Protein AF-A0A660EBT7-F1 (afdb_monomer_lite)

InterPro domains:
  IPR012902 Prokaryotic N-terminal methylation site [PF07963] (8-25)
  IPR012902 Prokaryotic N-terminal methylation site [TIGR02532] (9-25)

Radius of gyration: 28.31 Å; chains: 1; bounding box: 84×37×70 Å

Sequence (140 aa):
MSIKRPHLGFTLIEVVLAVSVLLIVGQFILQSETSILKRSKQPIPEVEWYLMLHELENPEHEFILEPGPRWVTVYSKKTQFRFSLSKQHDLRLSGLAGGYIILMTNVESYQLDKALNLSVKTLKGQEFKSRLLLPKVKSS

Organism: NCBI:txid1296538

Foldseek 3Di:
DDDDDDDDDDDPVNVVVVVVVVVVVVVVVVVVVVVVVVVVPDDDQVVLQVVLLCVCQPVVQQWEWEDDPPWIWIDGPDWIWTFDADPQRFTWTATPVGDIDTSGHQWPDWDQDPQRWIWTAGVVGDIDIDRRPHHYDPDD

Structure (mmCIF, N/CA/C/O backbone):
data_AF-A0A660EBT7-F1
#
_entry.id   AF-A0A660EBT7-F1
#
loop_
_atom_site.group_PDB
_atom_site.id
_atom_site.type_symbol
_atom_site.label_atom_id
_atom_site.label_alt_id
_atom_site.label_comp_id
_atom_site.l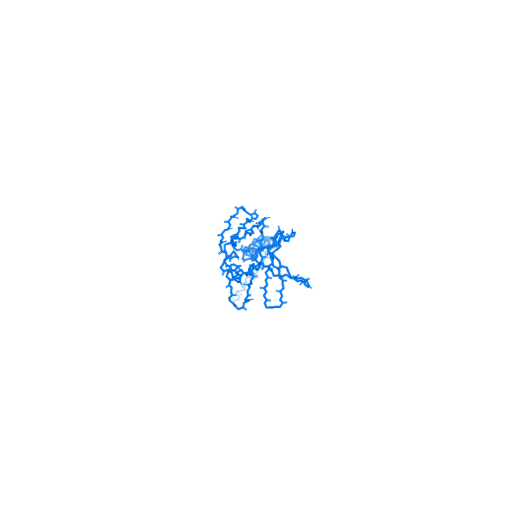abel_asym_id
_atom_site.label_entity_id
_atom_site.label_seq_id
_atom_site.pdbx_PDB_ins_code
_atom_site.Cartn_x
_atom_site.Cartn_y
_atom_site.Cartn_z
_atom_site.occupancy
_atom_site.B_iso_or_equiv
_atom_site.auth_seq_id
_atom_site.auth_comp_id
_atom_site.auth_asym_id
_atom_site.auth_atom_id
_atom_site.pdbx_PDB_model_num
ATOM 1 N N . MET A 1 1 ? 67.654 -24.608 -46.646 1.00 38.78 1 MET A N 1
ATOM 2 C CA . MET A 1 1 ? 66.464 -24.068 -47.339 1.00 38.78 1 MET A CA 1
ATOM 3 C C . MET A 1 1 ? 65.414 -23.779 -46.272 1.00 38.78 1 MET A C 1
ATOM 5 O O . MET A 1 1 ? 64.912 -24.719 -45.679 1.00 38.78 1 MET A O 1
ATOM 9 N N . SER A 1 2 ? 65.203 -22.509 -45.907 1.00 45.81 2 SER A N 1
ATOM 10 C CA . SER A 1 2 ? 64.303 -22.112 -44.808 1.00 45.81 2 SER A CA 1
ATOM 11 C C . SER A 1 2 ? 63.172 -21.259 -45.373 1.00 45.81 2 SER A C 1
ATOM 13 O O . SER A 1 2 ? 63.417 -20.182 -45.914 1.00 45.81 2 SER A O 1
ATOM 15 N N . ILE A 1 3 ? 61.946 -21.779 -45.308 1.00 51.53 3 ILE A N 1
ATOM 16 C CA . ILE A 1 3 ? 60.736 -21.123 -45.807 1.00 51.53 3 ILE A CA 1
ATOM 17 C C . ILE A 1 3 ? 60.244 -20.182 -44.703 1.00 51.53 3 ILE A C 1
ATOM 19 O O . ILE A 1 3 ? 59.655 -20.623 -43.716 1.00 51.53 3 ILE A O 1
ATOM 23 N N . LYS A 1 4 ? 60.505 -18.878 -44.847 1.00 54.72 4 LYS A N 1
ATOM 24 C CA . LYS A 1 4 ? 59.909 -17.855 -43.979 1.00 54.72 4 LYS A CA 1
ATOM 25 C C . LYS A 1 4 ? 58.425 -17.717 -44.326 1.00 54.72 4 LYS A C 1
ATOM 27 O O . LYS A 1 4 ? 58.085 -17.345 -45.445 1.00 54.72 4 LYS A O 1
ATOM 32 N N . ARG A 1 5 ? 57.545 -18.015 -43.366 1.00 61.16 5 ARG A N 1
ATOM 33 C CA . ARG A 1 5 ? 56.106 -17.724 -43.465 1.00 61.16 5 ARG A CA 1
ATOM 34 C C . ARG A 1 5 ? 55.907 -16.200 -43.418 1.00 61.16 5 ARG A C 1
ATOM 36 O O . ARG A 1 5 ? 56.480 -15.575 -42.524 1.00 61.16 5 ARG A O 1
ATOM 43 N N . PRO A 1 6 ? 55.136 -15.582 -44.329 1.00 59.75 6 PRO A N 1
ATOM 44 C CA . PRO A 1 6 ? 54.830 -14.163 -44.220 1.00 59.75 6 PRO A CA 1
ATOM 45 C C . PRO A 1 6 ? 53.902 -13.942 -43.020 1.00 59.75 6 PRO A C 1
ATOM 47 O O . PRO A 1 6 ? 52.833 -14.545 -42.929 1.00 59.75 6 PRO A O 1
ATOM 50 N N . HIS A 1 7 ? 54.316 -13.086 -42.088 1.00 59.72 7 HIS A N 1
ATOM 51 C CA . HIS A 1 7 ? 53.407 -12.537 -41.088 1.00 59.72 7 HIS A CA 1
ATOM 52 C C . HIS A 1 7 ? 52.434 -11.598 -41.812 1.00 59.72 7 HIS A C 1
ATOM 54 O O . HIS A 1 7 ? 52.821 -10.517 -42.249 1.00 59.72 7 HIS A O 1
ATOM 60 N N . LEU A 1 8 ? 51.186 -12.035 -41.982 1.00 66.25 8 LEU A N 1
ATOM 61 C CA . LEU A 1 8 ? 50.092 -11.198 -42.469 1.00 66.25 8 LEU A CA 1
ATOM 62 C C . LEU A 1 8 ? 49.701 -10.229 -41.346 1.00 66.25 8 LEU A C 1
ATOM 64 O O . LEU A 1 8 ? 49.123 -10.637 -40.342 1.00 66.25 8 LEU A O 1
ATOM 68 N N . GLY A 1 9 ? 50.096 -8.963 -41.483 1.00 71.69 9 GLY A N 1
ATOM 69 C CA . GLY A 1 9 ? 49.601 -7.875 -40.642 1.00 71.69 9 GLY A CA 1
ATOM 70 C C . GLY A 1 9 ? 48.219 -7.419 -41.107 1.00 71.69 9 GLY A C 1
ATOM 71 O O . GLY A 1 9 ? 47.902 -7.524 -42.290 1.00 71.69 9 GLY A O 1
ATOM 72 N N . PHE A 1 10 ? 47.408 -6.904 -40.185 1.00 78.50 10 PHE A N 1
ATOM 73 C CA . PHE A 1 10 ? 46.112 -6.317 -40.521 1.00 78.50 10 PHE A CA 1
ATOM 74 C C . PHE A 1 10 ? 46.293 -5.007 -41.283 1.00 78.50 10 PHE A C 1
ATOM 76 O O . PHE A 1 10 ? 47.132 -4.171 -40.935 1.00 78.50 10 PHE A O 1
ATOM 83 N N . THR A 1 11 ? 45.479 -4.813 -42.311 1.00 86.06 11 THR A N 1
ATOM 84 C CA . THR A 1 11 ? 45.405 -3.547 -43.035 1.00 86.06 11 THR A CA 1
ATOM 85 C C . THR A 1 11 ? 44.635 -2.507 -42.217 1.00 86.06 11 THR A C 1
ATOM 87 O O . THR A 1 11 ? 43.754 -2.834 -41.420 1.00 86.06 11 THR A O 1
ATOM 90 N N . LEU A 1 12 ? 44.936 -1.221 -42.431 1.00 82.69 12 LEU A N 1
ATOM 91 C CA . LEU A 1 12 ? 44.256 -0.115 -41.742 1.00 82.69 12 LEU A CA 1
ATOM 92 C C . LEU A 1 12 ? 42.727 -0.182 -41.918 1.00 82.69 12 LEU A C 1
ATOM 94 O O . LEU A 1 12 ? 41.978 0.103 -40.988 1.00 82.69 12 LEU A O 1
ATOM 98 N N . ILE A 1 13 ? 42.263 -0.593 -43.101 1.00 87.12 13 ILE A N 1
ATOM 99 C CA . ILE A 1 13 ? 40.835 -0.685 -43.406 1.00 87.12 13 ILE A CA 1
ATOM 100 C C . ILE A 1 13 ? 40.143 -1.819 -42.643 1.00 87.12 13 ILE A C 1
ATOM 102 O O . ILE A 1 13 ? 39.030 -1.628 -42.162 1.00 87.12 13 ILE A O 1
ATOM 106 N N . GLU A 1 14 ? 40.809 -2.960 -42.447 1.00 85.00 14 GLU A N 1
ATOM 107 C CA . GLU A 1 14 ? 40.284 -4.059 -41.627 1.00 85.00 14 GLU A CA 1
ATOM 108 C C . GLU A 1 14 ? 40.146 -3.645 -40.161 1.00 85.00 14 GLU A C 1
ATOM 110 O O . GLU A 1 14 ? 39.154 -3.983 -39.517 1.00 85.00 14 GLU A O 1
ATOM 115 N N . VAL A 1 15 ? 41.092 -2.855 -39.644 1.00 90.31 15 VAL A N 1
ATOM 116 C CA . VAL A 1 15 ? 41.016 -2.318 -38.278 1.00 90.31 15 VAL A CA 1
ATOM 117 C C . VAL A 1 15 ? 39.833 -1.361 -38.134 1.00 90.31 15 VAL A C 1
ATOM 119 O O . VAL A 1 15 ? 39.065 -1.474 -37.181 1.00 90.31 15 VAL A O 1
ATOM 122 N N . VAL A 1 16 ? 39.642 -0.450 -39.092 1.00 90.38 16 VAL A N 1
ATOM 123 C CA . VAL A 1 16 ? 38.505 0.484 -39.079 1.00 90.38 16 VAL A CA 1
ATOM 124 C C . VAL A 1 16 ? 37.176 -0.274 -39.138 1.00 90.38 16 VAL A C 1
ATOM 126 O O . VAL A 1 16 ? 36.284 0.008 -38.339 1.00 90.38 16 VAL A O 1
ATOM 129 N N . LEU A 1 17 ? 37.062 -1.280 -40.011 1.00 90.00 17 LEU A N 1
ATOM 130 C CA . LEU A 1 17 ? 35.863 -2.115 -40.117 1.00 90.00 17 LEU A CA 1
ATOM 131 C C . LEU A 1 17 ? 35.586 -2.889 -38.822 1.00 90.00 17 LEU A C 1
ATOM 133 O O . LEU A 1 17 ? 34.448 -2.902 -38.351 1.00 90.00 17 LEU A O 1
ATOM 137 N N . ALA A 1 18 ? 36.612 -3.481 -38.207 1.00 90.75 18 ALA A N 1
ATOM 138 C CA . ALA A 1 18 ? 36.471 -4.199 -36.943 1.00 90.75 18 ALA A CA 1
ATOM 139 C C . ALA A 1 18 ? 35.996 -3.276 -35.809 1.00 90.75 18 ALA A C 1
ATOM 141 O O . ALA A 1 18 ? 35.098 -3.644 -35.050 1.00 90.75 18 ALA A O 1
ATOM 142 N N . VAL A 1 19 ? 36.536 -2.054 -35.724 1.00 90.81 19 VAL A N 1
ATOM 143 C CA . VAL A 1 19 ? 36.103 -1.052 -34.738 1.00 90.81 19 VAL A CA 1
ATOM 144 C C . VAL A 1 19 ? 34.661 -0.609 -34.996 1.00 90.81 19 VAL A C 1
ATOM 146 O O . VAL A 1 19 ? 33.883 -0.508 -34.050 1.00 90.81 19 VAL A O 1
ATOM 149 N N . SER A 1 20 ? 34.257 -0.396 -36.252 1.00 90.38 20 SER A N 1
ATOM 150 C CA . SER A 1 20 ? 32.867 -0.050 -36.584 1.00 90.38 20 SER A CA 1
ATOM 151 C C . SER A 1 20 ? 31.881 -1.144 -36.172 1.00 90.38 20 SER A C 1
ATOM 153 O O . SER A 1 20 ? 30.857 -0.844 -35.559 1.00 90.38 20 SER A O 1
ATOM 155 N N . VAL A 1 21 ? 32.201 -2.413 -36.445 1.00 92.19 21 VAL A N 1
ATOM 156 C CA . VAL A 1 21 ? 31.372 -3.550 -36.016 1.00 92.19 21 VAL A CA 1
ATOM 157 C C . VAL A 1 21 ? 31.300 -3.620 -34.490 1.00 92.19 21 VAL A C 1
ATOM 159 O O . VAL A 1 21 ? 30.210 -3.772 -33.939 1.00 92.19 21 VAL A O 1
ATOM 162 N N . LEU A 1 22 ? 32.430 -3.442 -33.798 1.00 92.00 22 LEU A N 1
ATOM 163 C CA . LEU A 1 22 ? 32.483 -3.444 -32.336 1.00 92.00 22 LEU A CA 1
ATOM 164 C C . LEU A 1 22 ? 31.597 -2.345 -31.728 1.00 92.00 22 LEU A C 1
ATOM 166 O O . LEU A 1 22 ? 30.879 -2.600 -30.764 1.00 92.00 22 LEU A O 1
ATOM 170 N N . LEU A 1 23 ? 31.611 -1.139 -32.301 1.00 90.56 23 LEU A N 1
ATOM 171 C CA . LEU A 1 23 ? 30.795 -0.015 -31.834 1.00 90.56 23 LEU A CA 1
ATOM 172 C C . LEU A 1 23 ? 29.297 -0.281 -32.011 1.00 90.56 23 LEU A C 1
ATOM 174 O O . LEU A 1 23 ? 28.522 -0.025 -31.090 1.00 90.56 23 LEU A O 1
ATOM 178 N N . ILE A 1 24 ? 28.893 -0.838 -33.156 1.00 88.31 24 ILE A N 1
ATOM 179 C CA . ILE A 1 24 ? 27.494 -1.197 -33.421 1.00 88.31 24 ILE A CA 1
ATOM 180 C C . ILE A 1 24 ? 27.033 -2.265 -32.423 1.00 88.31 24 ILE A C 1
ATOM 182 O O . ILE A 1 24 ? 26.037 -2.075 -31.727 1.00 88.31 24 ILE A O 1
ATOM 186 N N . VAL A 1 25 ? 27.781 -3.364 -32.296 1.00 87.81 25 VAL A N 1
ATOM 187 C CA . VAL A 1 25 ? 27.443 -4.462 -31.375 1.00 87.81 25 VAL A CA 1
ATOM 188 C C . VAL A 1 25 ? 27.426 -3.976 -29.921 1.00 87.81 25 VAL A C 1
ATOM 190 O O . VAL A 1 25 ? 26.501 -4.298 -29.175 1.00 87.81 25 VAL A O 1
ATOM 193 N N . GLY A 1 26 ? 28.389 -3.140 -29.528 1.00 83.50 26 GLY A N 1
ATOM 194 C CA . GLY A 1 26 ? 28.451 -2.542 -28.196 1.00 83.50 26 GLY A CA 1
ATOM 195 C C . GLY A 1 26 ? 27.215 -1.704 -27.860 1.00 83.50 26 GLY A C 1
ATOM 196 O O . GLY A 1 26 ? 26.675 -1.825 -26.761 1.00 83.50 26 GLY A O 1
ATOM 197 N N . GLN A 1 27 ? 26.701 -0.914 -28.810 1.00 78.88 27 GLN A N 1
ATOM 198 C CA . GLN A 1 27 ? 25.456 -0.164 -28.606 1.00 78.88 27 GLN A CA 1
ATOM 199 C C . GLN A 1 27 ? 24.247 -1.078 -28.371 1.00 78.88 27 GLN A C 1
ATOM 201 O O . GLN A 1 27 ? 23.443 -0.798 -27.480 1.00 78.88 27 GLN A O 1
ATOM 206 N N . PHE A 1 28 ? 24.131 -2.183 -29.113 1.00 77.19 28 PHE A N 1
ATOM 207 C CA . PHE A 1 28 ? 23.042 -3.147 -28.921 1.00 77.19 28 PHE A CA 1
ATOM 208 C C . PHE A 1 28 ? 23.106 -3.849 -27.559 1.00 77.19 28 PHE A C 1
ATOM 210 O O . PHE A 1 28 ? 22.071 -4.024 -26.909 1.00 77.19 28 PHE A O 1
ATOM 217 N N . ILE A 1 29 ? 24.304 -4.212 -27.095 1.00 76.94 29 ILE A N 1
ATOM 218 C CA . ILE A 1 29 ? 24.498 -4.854 -25.786 1.00 76.94 29 ILE A CA 1
ATOM 219 C C . ILE A 1 29 ? 24.108 -3.893 -24.655 1.00 76.94 29 ILE A C 1
ATOM 221 O O . ILE A 1 29 ? 23.308 -4.255 -23.792 1.00 76.94 29 ILE A O 1
ATOM 225 N N . LEU A 1 30 ? 24.579 -2.642 -24.699 1.00 73.31 30 LEU A N 1
ATOM 226 C CA . LEU A 1 30 ? 24.279 -1.638 -23.671 1.00 73.31 30 LEU A CA 1
ATOM 227 C C . LEU A 1 30 ? 22.782 -1.277 -23.615 1.00 73.31 30 LEU A C 1
ATOM 229 O O . LEU A 1 30 ? 22.208 -1.116 -22.533 1.00 73.31 30 LEU A O 1
ATOM 233 N N . GLN A 1 31 ? 22.109 -1.189 -24.765 1.00 67.19 31 GLN A N 1
ATOM 234 C CA . GLN A 1 31 ? 20.654 -0.988 -24.811 1.00 67.19 31 GLN A CA 1
ATOM 235 C C . GLN A 1 31 ? 19.880 -2.192 -24.256 1.00 67.19 31 GLN A C 1
ATOM 237 O O . GLN A 1 31 ? 18.851 -2.023 -23.595 1.00 67.19 31 GLN A O 1
ATOM 242 N N . SER A 1 32 ? 20.381 -3.406 -24.483 1.00 57.09 32 SER A N 1
ATOM 243 C CA . SER A 1 32 ? 19.750 -4.634 -23.995 1.00 57.09 32 SER A CA 1
ATOM 244 C C . SER A 1 32 ? 19.890 -4.776 -22.480 1.00 57.09 32 SER A C 1
ATOM 246 O O . SER A 1 32 ? 18.886 -4.989 -21.801 1.00 57.09 32 SER A O 1
ATOM 248 N N . GLU A 1 33 ? 21.086 -4.569 -21.922 1.00 60.88 33 GLU A N 1
ATOM 249 C CA . GLU A 1 33 ? 21.295 -4.611 -20.468 1.00 60.88 33 GLU A CA 1
ATOM 250 C C . GLU A 1 33 ? 20.438 -3.574 -19.741 1.00 60.88 33 GLU A C 1
ATOM 252 O O . GLU A 1 33 ? 19.749 -3.894 -18.772 1.00 60.88 33 GLU A O 1
ATOM 257 N N . THR A 1 34 ? 20.404 -2.337 -20.241 1.00 61.25 34 THR A N 1
ATOM 258 C CA . THR A 1 34 ? 19.594 -1.276 -19.627 1.00 61.25 34 THR A CA 1
ATOM 259 C C . THR A 1 34 ? 18.095 -1.570 -19.698 1.00 61.25 34 THR A C 1
ATOM 261 O O . THR A 1 34 ? 17.368 -1.251 -18.756 1.00 61.25 34 THR A O 1
ATOM 264 N N . SER A 1 35 ? 17.618 -2.217 -20.762 1.00 58.88 35 SER A N 1
ATOM 265 C CA . SER A 1 35 ? 16.207 -2.595 -20.919 1.00 58.88 35 SER A CA 1
ATOM 266 C C . SER A 1 35 ? 15.818 -3.788 -20.040 1.00 58.88 35 SER A C 1
ATOM 268 O O . SER A 1 35 ? 14.752 -3.775 -19.422 1.00 58.88 35 SER A O 1
ATOM 270 N N . ILE A 1 36 ? 16.691 -4.792 -19.920 1.00 57.00 36 ILE A N 1
ATOM 271 C CA . ILE A 1 36 ? 16.471 -5.978 -19.078 1.00 57.00 36 ILE A CA 1
ATOM 272 C C . ILE A 1 36 ? 16.522 -5.599 -17.593 1.00 57.00 36 ILE A C 1
ATOM 274 O O . ILE A 1 36 ? 15.636 -5.990 -16.832 1.00 57.00 36 ILE A O 1
ATOM 278 N N . LEU A 1 37 ? 17.485 -4.767 -17.183 1.00 56.38 37 LEU A N 1
ATOM 279 C CA . LEU A 1 37 ? 17.572 -4.252 -15.812 1.00 56.38 37 LEU A CA 1
ATOM 280 C C . LEU A 1 37 ? 16.372 -3.366 -15.449 1.00 56.38 37 LEU A C 1
ATOM 282 O O . LEU A 1 37 ? 15.888 -3.425 -14.319 1.00 56.38 37 LEU A O 1
ATOM 286 N N . LYS A 1 38 ? 15.848 -2.578 -16.399 1.00 55.66 38 LYS A N 1
ATOM 287 C CA . LYS A 1 38 ? 14.612 -1.803 -16.199 1.00 55.66 38 LYS A CA 1
ATOM 288 C C . LYS A 1 38 ? 13.379 -2.697 -16.074 1.00 55.66 38 LYS A C 1
ATOM 290 O O . LYS A 1 38 ? 12.517 -2.394 -15.259 1.00 55.66 38 LYS A O 1
ATOM 295 N N . ARG A 1 39 ? 13.292 -3.793 -16.837 1.00 52.50 39 ARG A N 1
ATOM 296 C CA . ARG A 1 39 ? 12.151 -4.727 -16.807 1.00 52.50 39 ARG A CA 1
ATOM 297 C C . ARG A 1 39 ? 12.142 -5.623 -15.566 1.00 52.50 39 ARG A C 1
ATOM 299 O O . ARG A 1 39 ? 11.080 -5.847 -15.006 1.00 52.50 39 ARG A O 1
ATOM 306 N N . SER A 1 40 ? 13.309 -6.080 -15.111 1.00 50.84 40 SER A N 1
ATOM 307 C CA . SER A 1 40 ? 13.469 -6.863 -13.872 1.00 50.84 40 SER A CA 1
ATOM 308 C C . SER A 1 40 ? 13.060 -6.073 -12.619 1.00 50.84 40 SER A C 1
ATOM 310 O O . SER A 1 40 ? 12.520 -6.633 -11.671 1.00 50.84 40 SER A O 1
ATOM 312 N N . LYS A 1 41 ? 13.244 -4.747 -12.641 1.00 54.62 41 LYS A N 1
ATOM 313 C CA . LYS A 1 41 ? 12.844 -3.842 -11.555 1.00 54.62 41 LYS A CA 1
ATOM 314 C C . LYS A 1 41 ? 11.417 -3.308 -11.664 1.00 54.62 41 LYS A C 1
ATOM 316 O O . LYS A 1 41 ? 11.050 -2.474 -10.842 1.00 54.62 41 LYS A O 1
ATOM 321 N N . GLN A 1 42 ? 10.628 -3.707 -12.665 1.00 61.28 42 GLN A N 1
ATOM 322 C CA . GLN A 1 42 ? 9.227 -3.296 -12.715 1.00 61.28 42 GLN A CA 1
ATOM 323 C C . GLN A 1 42 ? 8.416 -4.204 -11.793 1.00 61.28 42 GLN A C 1
ATOM 325 O O . GLN A 1 42 ? 8.257 -5.383 -12.115 1.00 61.28 42 GLN A O 1
ATOM 330 N N . PRO A 1 43 ? 7.910 -3.690 -10.661 1.00 65.50 43 PRO A N 1
ATOM 331 C CA . PRO A 1 43 ? 7.029 -4.477 -9.826 1.00 65.50 43 PRO A CA 1
ATOM 332 C C . PRO A 1 43 ? 5.798 -4.895 -10.629 1.00 65.50 43 PRO A C 1
ATOM 334 O O . PRO A 1 43 ? 5.199 -4.092 -11.351 1.00 65.50 43 PRO A O 1
ATOM 337 N N . ILE A 1 44 ? 5.453 -6.175 -10.525 1.00 84.25 44 ILE A N 1
ATOM 338 C CA . ILE A 1 44 ? 4.219 -6.726 -11.078 1.00 84.25 44 ILE A CA 1
ATOM 339 C C . ILE A 1 44 ? 3.096 -6.280 -10.128 1.00 84.25 44 ILE A C 1
ATOM 341 O O . ILE A 1 44 ? 3.123 -6.694 -8.966 1.00 84.25 44 ILE A O 1
ATOM 345 N N . PRO A 1 45 ? 2.141 -5.434 -10.559 1.00 86.19 45 PRO A N 1
ATOM 346 C CA . PRO A 1 45 ? 1.144 -4.845 -9.661 1.00 86.19 45 PRO A CA 1
ATOM 347 C C . PRO A 1 45 ? 0.310 -5.882 -8.904 1.00 86.19 45 PRO A C 1
ATOM 349 O O . PRO A 1 45 ? -0.037 -5.672 -7.749 1.00 86.19 45 PRO A O 1
ATOM 352 N N . GLU A 1 46 ? 0.047 -7.033 -9.520 1.00 89.88 46 GLU A N 1
ATOM 353 C CA . GLU A 1 46 ? -0.645 -8.165 -8.905 1.00 89.88 46 GLU A CA 1
ATOM 354 C C . GLU A 1 46 ? 0.147 -8.748 -7.722 1.00 89.88 46 GLU A C 1
ATOM 356 O O . GLU A 1 46 ? -0.432 -9.115 -6.700 1.00 89.88 46 GLU A O 1
ATOM 361 N N . VAL A 1 47 ? 1.478 -8.811 -7.848 1.00 89.31 47 VAL A N 1
ATOM 362 C CA . VAL A 1 47 ? 2.373 -9.306 -6.794 1.00 89.31 47 VAL A CA 1
ATOM 363 C C . VAL A 1 47 ? 2.485 -8.283 -5.670 1.00 89.31 47 VAL A C 1
ATOM 365 O O . VAL A 1 47 ? 2.396 -8.667 -4.508 1.00 89.31 47 VAL A O 1
ATOM 368 N N . GLU A 1 48 ? 2.627 -6.992 -5.989 1.00 90.56 48 GLU A N 1
ATOM 369 C CA . GLU A 1 48 ? 2.611 -5.937 -4.963 1.00 90.56 48 GLU A CA 1
ATOM 370 C C . GLU A 1 48 ? 1.287 -5.918 -4.200 1.00 90.56 48 GLU A C 1
ATOM 372 O O . GLU A 1 48 ? 1.291 -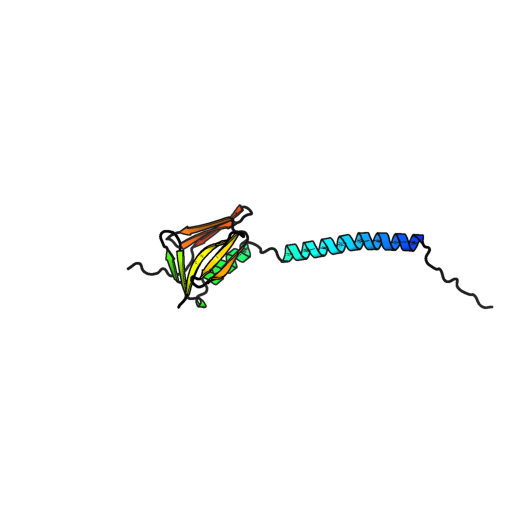5.846 -2.977 1.00 90.56 48 GLU A O 1
ATOM 377 N N . TRP A 1 49 ? 0.160 -6.041 -4.905 1.00 93.75 49 TRP A N 1
ATOM 378 C CA . TRP A 1 49 ? -1.160 -6.127 -4.291 1.00 93.75 49 TRP A CA 1
ATOM 379 C C . TRP A 1 49 ? -1.260 -7.307 -3.320 1.00 93.75 49 TRP A C 1
ATOM 381 O O . TRP A 1 49 ? -1.700 -7.137 -2.183 1.00 93.75 49 TRP A O 1
ATOM 391 N N . TYR A 1 50 ? -0.817 -8.495 -3.742 1.00 92.75 50 TYR A N 1
ATOM 392 C CA . TYR A 1 50 ? -0.806 -9.681 -2.889 1.00 92.75 50 TYR A CA 1
ATOM 393 C C . TYR A 1 50 ? 0.096 -9.505 -1.661 1.00 92.75 50 TYR A C 1
ATOM 395 O O . TYR A 1 50 ? -0.342 -9.768 -0.543 1.00 92.75 50 TYR A O 1
ATOM 403 N N . LEU A 1 51 ? 1.333 -9.037 -1.851 1.00 90.94 51 LEU A N 1
ATOM 404 C CA . LEU A 1 51 ? 2.282 -8.819 -0.756 1.00 90.94 51 LEU A CA 1
ATOM 405 C C . LEU A 1 51 ? 1.769 -7.770 0.227 1.00 90.94 51 LEU A C 1
ATOM 407 O O . LEU A 1 51 ? 1.856 -7.970 1.433 1.00 90.94 51 LEU A O 1
ATOM 411 N N . MET A 1 52 ? 1.178 -6.688 -0.276 1.00 92.44 52 MET A N 1
ATOM 412 C CA . MET A 1 52 ? 0.545 -5.677 0.557 1.00 92.44 52 MET A CA 1
ATOM 413 C C . MET A 1 52 ? -0.560 -6.284 1.422 1.00 92.44 52 MET A C 1
ATOM 415 O O . MET A 1 52 ? -0.585 -6.029 2.621 1.00 92.44 52 MET A O 1
ATOM 419 N N . LEU A 1 53 ? -1.487 -7.049 0.835 1.00 93.50 53 LEU A N 1
ATOM 420 C CA . LEU A 1 53 ? -2.564 -7.682 1.601 1.00 93.50 53 LEU A CA 1
ATOM 421 C C . LEU A 1 53 ? -2.002 -8.645 2.647 1.00 93.50 53 LEU A C 1
ATOM 423 O O . LEU A 1 53 ? -2.417 -8.597 3.799 1.00 93.50 53 LEU A O 1
ATOM 427 N N . HIS A 1 54 ? -1.023 -9.461 2.255 1.00 90.31 54 HIS A N 1
ATOM 428 C CA . HIS A 1 54 ? -0.374 -10.408 3.149 1.00 90.31 54 HIS A CA 1
ATOM 429 C C . HIS A 1 54 ? 0.292 -9.714 4.342 1.00 90.31 54 HIS A C 1
ATOM 431 O O . HIS A 1 54 ? 0.088 -10.127 5.478 1.00 90.31 54 HIS A O 1
ATOM 437 N N . GLU A 1 55 ? 1.039 -8.636 4.103 1.00 88.25 55 GLU A N 1
ATOM 438 C CA . GLU A 1 55 ? 1.678 -7.865 5.171 1.00 88.25 55 GLU A CA 1
ATOM 439 C C . GLU A 1 55 ? 0.663 -7.106 6.021 1.00 88.25 55 GLU A C 1
ATOM 441 O O . GLU A 1 55 ? 0.801 -7.052 7.236 1.00 88.25 55 GLU A O 1
ATOM 446 N N . LEU A 1 56 ? -0.390 -6.543 5.426 1.00 89.31 56 LEU A N 1
ATOM 447 C CA . LEU A 1 56 ? -1.443 -5.892 6.203 1.00 89.31 56 LEU A CA 1
ATOM 448 C C . LEU A 1 56 ? -2.149 -6.878 7.131 1.00 89.31 56 LEU A C 1
ATOM 450 O O . LEU A 1 56 ? -2.513 -6.485 8.230 1.00 89.31 56 LEU A O 1
ATOM 454 N N . GLU A 1 57 ? -2.338 -8.126 6.708 1.00 89.19 57 GLU A N 1
ATOM 455 C CA . GLU A 1 57 ? -3.054 -9.164 7.458 1.00 89.19 57 GLU A CA 1
ATOM 456 C C . GLU A 1 57 ? -2.134 -10.061 8.295 1.00 89.19 57 GLU A C 1
ATOM 458 O O . GLU A 1 57 ? -2.608 -10.987 8.956 1.00 89.19 57 GLU A O 1
ATOM 463 N N . ASN A 1 58 ? -0.828 -9.791 8.300 1.00 85.19 58 ASN A N 1
ATOM 464 C CA . ASN A 1 58 ? 0.121 -10.574 9.070 1.00 85.19 58 ASN A CA 1
ATOM 465 C C . ASN A 1 58 ? -0.151 -10.383 10.579 1.00 85.19 58 ASN A C 1
ATOM 467 O O . ASN A 1 58 ? -0.063 -9.256 11.086 1.00 85.19 58 ASN A O 1
ATOM 471 N N . PRO A 1 59 ? -0.468 -11.466 11.320 1.00 83.56 59 PRO A N 1
ATOM 472 C CA . PRO A 1 59 ? -0.839 -11.381 12.729 1.00 83.56 59 PRO A CA 1
ATOM 473 C C . PRO A 1 59 ? 0.279 -10.818 13.614 1.00 83.56 59 PRO A C 1
ATOM 475 O O . PRO A 1 59 ? -0.025 -10.219 14.641 1.00 83.56 59 PRO A O 1
ATOM 478 N N . GLU A 1 60 ? 1.547 -10.936 13.207 1.00 83.19 60 GLU A N 1
ATOM 479 C CA . GLU A 1 60 ? 2.702 -10.426 13.960 1.00 83.19 60 GLU A CA 1
ATOM 480 C C . GLU A 1 60 ? 2.681 -8.897 14.124 1.00 83.19 60 GLU A C 1
ATOM 482 O O . GLU A 1 60 ? 3.145 -8.359 15.138 1.00 83.19 60 GLU A O 1
ATOM 487 N N . HIS A 1 61 ? 2.106 -8.182 13.148 1.00 80.50 61 HIS A N 1
ATOM 488 C CA . HIS A 1 61 ? 2.003 -6.722 13.196 1.00 80.50 61 HIS A CA 1
ATOM 489 C C . HIS A 1 61 ? 0.847 -6.234 14.075 1.00 80.50 61 HIS A C 1
ATOM 491 O O . HIS A 1 61 ? 0.831 -5.059 14.452 1.00 80.50 61 HIS A O 1
ATOM 497 N N . GLU A 1 62 ? -0.103 -7.114 14.419 1.00 83.31 62 GLU A N 1
ATOM 498 C CA . GLU A 1 62 ? -1.283 -6.822 15.248 1.00 83.31 62 GLU A CA 1
ATOM 499 C C . GLU A 1 62 ? -2.018 -5.540 14.810 1.00 83.31 62 GLU A C 1
ATOM 501 O O . GLU A 1 62 ? -2.384 -4.692 15.630 1.00 83.31 62 GLU A O 1
ATOM 506 N N . PHE A 1 63 ? -2.199 -5.368 13.496 1.00 86.62 63 PHE A N 1
ATOM 507 C CA . PHE A 1 63 ? -2.878 -4.197 12.958 1.00 86.62 63 PHE A CA 1
ATOM 508 C C . PHE A 1 63 ? -4.370 -4.194 13.322 1.00 86.62 63 PHE A C 1
ATOM 510 O O . PHE A 1 63 ? -5.085 -5.176 13.133 1.00 86.62 63 PHE A O 1
ATOM 517 N N . ILE A 1 64 ? -4.862 -3.053 13.803 1.00 85.69 64 ILE A N 1
ATOM 518 C CA . ILE A 1 64 ? -6.278 -2.811 14.097 1.00 85.69 64 ILE A CA 1
ATOM 519 C C . ILE A 1 64 ? -6.726 -1.585 13.308 1.00 85.69 64 ILE A C 1
ATOM 521 O O . ILE A 1 64 ? -6.071 -0.542 13.345 1.00 85.69 64 ILE A O 1
ATOM 525 N N . LEU A 1 65 ? -7.851 -1.694 12.600 1.00 86.06 65 LEU A N 1
ATOM 526 C CA . LEU A 1 65 ? -8.382 -0.597 11.793 1.00 86.06 65 LEU A CA 1
ATOM 527 C C . LEU A 1 65 ? -9.484 0.163 12.527 1.00 86.06 65 LEU A C 1
ATOM 529 O O . LEU A 1 65 ? -10.457 -0.415 13.020 1.00 86.06 65 LEU A O 1
ATOM 533 N N . GLU A 1 66 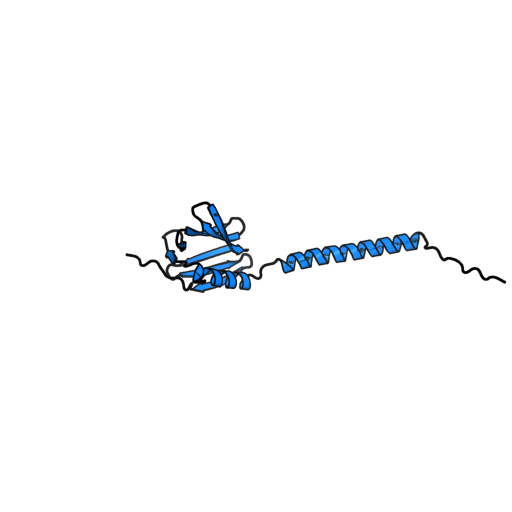? -9.360 1.487 12.519 1.00 83.56 66 GLU A N 1
ATOM 534 C CA . GLU A 1 66 ? -10.391 2.417 12.959 1.00 83.56 66 GLU A CA 1
ATOM 535 C C . GLU A 1 66 ? -10.781 3.335 11.789 1.00 83.56 66 GLU A C 1
ATOM 537 O O . GLU A 1 66 ? -10.023 4.239 11.408 1.00 83.56 66 GLU A O 1
ATOM 542 N N . PRO A 1 67 ? -11.945 3.103 11.161 1.00 72.62 67 PRO A N 1
ATOM 543 C CA . PRO A 1 67 ? -12.419 3.957 10.085 1.00 72.62 67 PRO A CA 1
ATOM 544 C C . PRO A 1 67 ? -12.879 5.311 10.642 1.00 72.62 67 PRO A C 1
ATOM 546 O O . PRO A 1 67 ? -13.927 5.412 11.278 1.00 72.62 67 PRO A O 1
ATOM 549 N N . GLY A 1 68 ? -12.109 6.366 10.373 1.00 70.00 68 GLY A N 1
ATOM 550 C CA . GLY A 1 68 ? -12.474 7.746 10.679 1.00 70.00 68 GLY A CA 1
ATOM 551 C C . GLY A 1 68 ? -13.247 8.429 9.538 1.00 70.00 68 GLY A C 1
ATOM 552 O O . GLY A 1 68 ? -13.354 7.896 8.433 1.00 70.00 68 GLY A O 1
ATOM 553 N N . PRO A 1 69 ? -13.774 9.646 9.765 1.00 67.44 69 PRO A N 1
ATOM 554 C CA . PRO A 1 69 ? -14.570 10.377 8.773 1.00 67.44 69 PRO A CA 1
ATOM 555 C C . PRO A 1 69 ? -13.765 10.881 7.565 1.00 67.44 69 PRO A C 1
ATOM 557 O O . PRO A 1 69 ? -14.350 11.160 6.523 1.00 67.44 69 PRO A O 1
ATOM 560 N N . ARG A 1 70 ? -12.438 11.027 7.692 1.00 67.75 70 ARG A N 1
ATOM 561 C CA . ARG A 1 70 ? -11.549 11.517 6.617 1.00 67.75 70 ARG A CA 1
ATOM 562 C C . ARG A 1 70 ? -10.391 10.581 6.280 1.00 67.75 70 ARG A C 1
ATOM 564 O O . ARG A 1 70 ? -9.822 10.689 5.201 1.00 67.75 70 ARG A O 1
ATOM 571 N N . TRP A 1 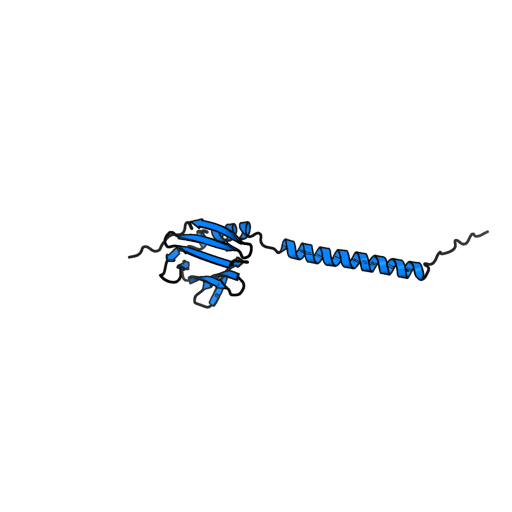71 ? -10.018 9.698 7.196 1.00 72.38 71 TRP A N 1
ATOM 572 C CA . TRP A 1 71 ? -8.896 8.778 7.049 1.00 72.38 71 TRP A CA 1
ATOM 573 C C . TRP A 1 71 ? -9.164 7.523 7.864 1.00 72.38 71 TRP A C 1
ATOM 575 O O . TRP A 1 71 ? -9.863 7.567 8.876 1.00 72.38 71 TRP A O 1
ATOM 585 N N . VAL A 1 72 ? -8.568 6.417 7.431 1.00 77.25 72 VAL A N 1
ATOM 586 C CA . VAL A 1 72 ? -8.537 5.183 8.209 1.00 77.25 72 VAL A CA 1
ATOM 587 C C . VAL A 1 72 ? -7.239 5.158 9.001 1.00 77.25 72 VAL A C 1
ATOM 589 O O . VAL A 1 72 ? -6.150 5.241 8.422 1.00 77.25 72 VAL A O 1
ATOM 592 N N . THR A 1 73 ? -7.372 5.086 10.323 1.00 80.94 73 THR A N 1
ATOM 593 C CA . THR A 1 73 ? -6.237 4.942 11.233 1.00 80.94 73 THR A CA 1
ATOM 594 C C . THR A 1 73 ? -5.957 3.458 11.418 1.00 80.94 73 THR A C 1
ATOM 596 O O . THR A 1 73 ? -6.869 2.672 11.673 1.00 80.94 73 THR A O 1
ATOM 599 N N . VAL A 1 74 ? -4.692 3.081 11.276 1.00 84.19 74 VAL A N 1
ATOM 600 C CA . VAL A 1 74 ? -4.193 1.737 11.556 1.00 84.19 74 VAL A CA 1
ATOM 601 C C . VAL A 1 74 ? -3.394 1.803 12.848 1.00 84.19 74 VAL A C 1
ATOM 603 O O . VAL A 1 74 ? -2.449 2.584 12.953 1.00 84.19 74 VAL A O 1
ATOM 606 N N . TYR A 1 75 ? -3.760 0.999 13.832 1.00 81.62 75 TYR A N 1
ATOM 607 C CA . TYR A 1 75 ? -3.042 0.876 15.095 1.00 81.62 75 TYR A CA 1
ATOM 608 C C . TYR A 1 75 ? -2.210 -0.394 15.074 1.00 81.62 75 TYR A C 1
ATOM 610 O O . TYR A 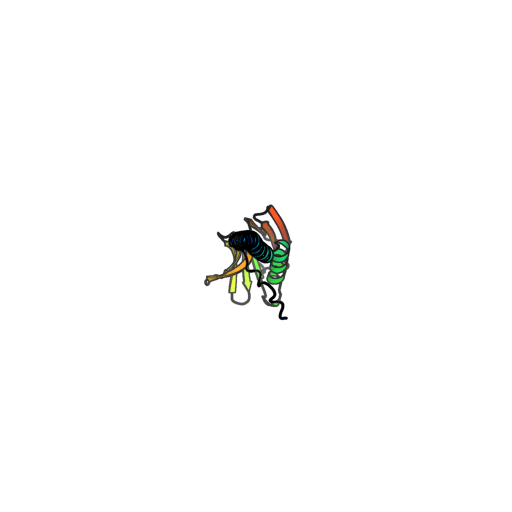1 75 ? -2.718 -1.437 14.696 1.00 81.62 75 TYR A O 1
ATOM 618 N N . SER A 1 76 ? -0.962 -0.319 15.518 1.00 82.19 76 SER A N 1
ATOM 619 C CA . SER A 1 76 ? -0.139 -1.491 15.829 1.00 82.19 76 SER A CA 1
ATOM 620 C C . SER A 1 76 ? 0.553 -1.241 17.154 1.00 82.19 76 SER A C 1
ATOM 622 O O . SER A 1 76 ? 1.397 -0.351 17.218 1.00 82.19 76 SER A O 1
ATOM 624 N N . LYS A 1 77 ? 0.189 -1.991 18.203 1.00 74.06 77 LYS A N 1
ATOM 625 C CA . LYS A 1 77 ? 0.741 -1.965 19.580 1.00 74.06 77 LYS A CA 1
ATOM 626 C C . LYS A 1 77 ? 0.906 -0.574 20.223 1.00 74.06 77 LYS A C 1
ATOM 628 O O . LYS A 1 77 ? 0.228 -0.258 21.194 1.00 74.06 77 LYS A O 1
ATOM 633 N N . LYS A 1 78 ? 1.843 0.238 19.727 1.00 72.50 78 LYS A N 1
ATOM 634 C CA . LYS A 1 78 ? 2.215 1.582 20.209 1.00 72.50 78 LYS A CA 1
ATOM 635 C C . LYS A 1 78 ? 2.289 2.648 19.109 1.00 72.50 78 LYS A C 1
ATOM 637 O O . LYS A 1 78 ? 2.519 3.816 19.410 1.00 72.50 78 LYS A O 1
ATOM 642 N N . THR A 1 79 ? 2.099 2.264 17.852 1.00 78.50 79 THR A N 1
ATOM 643 C CA . THR A 1 79 ? 2.286 3.121 16.684 1.00 78.50 79 THR A CA 1
ATOM 644 C C . THR A 1 79 ? 0.971 3.276 15.941 1.00 78.50 79 THR A C 1
ATOM 646 O O . THR A 1 79 ? 0.230 2.315 15.735 1.00 78.50 79 THR A O 1
ATOM 649 N N . GLN A 1 80 ? 0.685 4.508 15.536 1.00 86.44 80 GLN A N 1
ATOM 650 C CA . GLN A 1 80 ? -0.451 4.828 14.685 1.00 86.44 80 GLN A CA 1
ATOM 651 C C . GLN A 1 80 ? 0.050 5.168 13.290 1.00 86.44 80 GLN A C 1
ATOM 653 O O . GLN A 1 80 ? 0.958 5.989 13.121 1.00 86.44 80 GLN A O 1
ATOM 658 N N . PHE A 1 81 ? -0.597 4.565 12.306 1.00 88.75 81 PHE A N 1
ATOM 659 C CA . PHE A 1 81 ? -0.385 4.825 10.899 1.00 88.75 81 PHE A CA 1
ATOM 660 C C . PHE A 1 81 ? -1.671 5.323 10.258 1.00 88.75 81 PHE A C 1
ATOM 662 O O . PHE A 1 81 ? -2.779 5.077 10.736 1.00 88.75 81 PHE A O 1
ATOM 669 N N . ARG A 1 82 ? -1.529 6.019 9.138 1.00 89.94 82 ARG A N 1
ATOM 670 C CA . ARG A 1 82 ? -2.646 6.391 8.272 1.00 89.94 82 ARG A CA 1
ATOM 671 C C . ARG A 1 82 ? -2.342 5.963 6.856 1.00 89.94 82 ARG A C 1
ATOM 673 O O . ARG A 1 82 ? -1.219 6.156 6.389 1.00 89.94 82 ARG A O 1
ATOM 680 N N . PHE A 1 83 ? -3.355 5.445 6.174 1.00 89.69 83 PHE A N 1
ATOM 681 C CA . PHE A 1 83 ? -3.279 5.297 4.728 1.00 89.69 83 PHE A CA 1
ATOM 682 C C . PHE A 1 83 ? -3.119 6.674 4.086 1.00 89.69 83 PHE A C 1
ATOM 684 O O . PHE A 1 83 ? -3.850 7.610 4.421 1.00 89.69 83 PHE A O 1
ATOM 691 N N . SER A 1 84 ? -2.161 6.793 3.176 1.00 90.06 84 SER A N 1
ATOM 692 C CA . SER A 1 84 ? -1.944 8.000 2.391 1.00 90.06 84 SER A CA 1
ATOM 693 C C . SER A 1 84 ? -1.463 7.648 0.988 1.00 90.06 84 SER A C 1
ATOM 695 O O . SER A 1 84 ? -0.826 6.615 0.774 1.00 90.06 84 SER A O 1
ATOM 697 N N . LEU A 1 85 ? -1.770 8.522 0.032 1.00 91.62 85 LEU A N 1
ATOM 698 C CA . LEU A 1 85 ? -1.217 8.459 -1.314 1.00 91.62 85 LEU A CA 1
ATOM 699 C C . LEU A 1 85 ? -0.162 9.556 -1.464 1.00 91.62 85 LEU A C 1
ATOM 701 O O . LEU A 1 85 ? -0.431 10.731 -1.199 1.00 91.62 85 LEU A O 1
ATOM 705 N N . SER A 1 86 ? 1.050 9.173 -1.857 1.00 92.25 86 SER A N 1
ATOM 706 C CA . SER A 1 86 ? 2.148 10.114 -2.063 1.00 92.25 86 SER A CA 1
ATOM 707 C C . SER A 1 86 ? 2.019 10.869 -3.389 1.00 92.25 86 SER A C 1
ATOM 709 O O . SER A 1 86 ? 1.350 10.424 -4.320 1.00 92.25 86 SER A O 1
ATOM 711 N N . LYS A 1 87 ? 2.746 11.987 -3.521 1.00 90.75 87 LYS A N 1
ATOM 712 C CA . LYS A 1 87 ? 2.879 12.698 -4.808 1.00 90.75 87 LYS A CA 1
ATOM 713 C C . LYS A 1 87 ? 3.569 11.854 -5.888 1.00 90.75 87 LYS A C 1
ATOM 715 O O . LYS A 1 87 ? 3.448 12.168 -7.062 1.00 90.75 87 LYS A O 1
ATOM 720 N N . GLN A 1 88 ? 4.311 10.822 -5.488 1.00 91.69 88 GLN A N 1
ATOM 721 C CA . GLN A 1 88 ? 4.981 9.876 -6.377 1.00 91.69 88 GLN A CA 1
ATOM 722 C C . GLN A 1 88 ? 4.100 8.671 -6.733 1.00 91.69 88 GLN A C 1
ATOM 724 O O . GLN A 1 88 ? 4.605 7.734 -7.337 1.00 91.69 88 GLN A O 1
ATOM 729 N N . HIS A 1 89 ? 2.804 8.696 -6.394 1.00 92.56 89 HIS A N 1
ATOM 730 C CA . HIS A 1 89 ? 1.873 7.592 -6.644 1.00 92.56 89 HIS A CA 1
ATOM 731 C C . HIS A 1 89 ? 2.193 6.319 -5.852 1.00 92.56 89 HIS A C 1
ATOM 733 O O . HIS A 1 89 ? 1.963 5.209 -6.324 1.00 92.56 89 HIS A O 1
ATOM 739 N N . ASP A 1 90 ? 2.682 6.474 -4.621 1.00 93.50 90 ASP A N 1
ATOM 740 C CA . ASP A 1 90 ? 2.863 5.350 -3.701 1.00 93.50 90 ASP A CA 1
ATOM 741 C C . ASP A 1 90 ? 1.740 5.336 -2.671 1.00 93.50 90 ASP A C 1
ATOM 743 O O . ASP A 1 90 ? 1.536 6.327 -1.957 1.00 93.50 90 ASP A O 1
ATOM 747 N N . LEU A 1 91 ? 1.059 4.200 -2.546 1.00 93.06 91 LEU A N 1
ATOM 748 C CA . LEU A 1 91 ? 0.189 3.933 -1.411 1.00 93.06 91 LEU A CA 1
ATOM 749 C C . LEU A 1 91 ? 1.061 3.597 -0.202 1.00 93.06 91 LEU A C 1
ATOM 751 O O . LEU A 1 91 ? 1.953 2.750 -0.279 1.00 93.06 91 LEU A O 1
ATOM 755 N N . ARG A 1 92 ? 0.830 4.284 0.917 1.00 92.31 92 ARG A N 1
ATOM 756 C CA . ARG A 1 92 ? 1.696 4.215 2.095 1.00 92.31 92 ARG A CA 1
ATOM 757 C C . ARG A 1 92 ? 0.903 4.102 3.389 1.00 92.31 92 ARG A C 1
ATOM 759 O O . ARG A 1 92 ? -0.195 4.643 3.505 1.00 92.31 92 ARG A O 1
ATOM 766 N N . LEU A 1 93 ? 1.531 3.494 4.391 1.00 90.19 93 LEU A N 1
ATOM 767 C CA . LEU A 1 93 ? 1.206 3.705 5.799 1.00 90.19 93 LEU A CA 1
ATOM 768 C C . LEU A 1 93 ? 2.145 4.770 6.357 1.00 90.19 93 LEU A C 1
ATOM 770 O O . LEU A 1 93 ? 3.339 4.531 6.524 1.00 90.19 93 LEU A O 1
ATOM 774 N N . SER A 1 94 ? 1.623 5.963 6.623 1.00 89.62 94 SER A N 1
ATOM 775 C CA . SER A 1 94 ? 2.391 7.072 7.194 1.00 89.62 94 SER A CA 1
ATOM 776 C C . SER A 1 94 ? 2.256 7.095 8.709 1.00 89.62 94 SER A C 1
ATOM 778 O O . SER A 1 94 ? 1.139 7.170 9.221 1.00 89.62 94 SER A O 1
ATOM 780 N N . GLY A 1 95 ? 3.385 7.048 9.416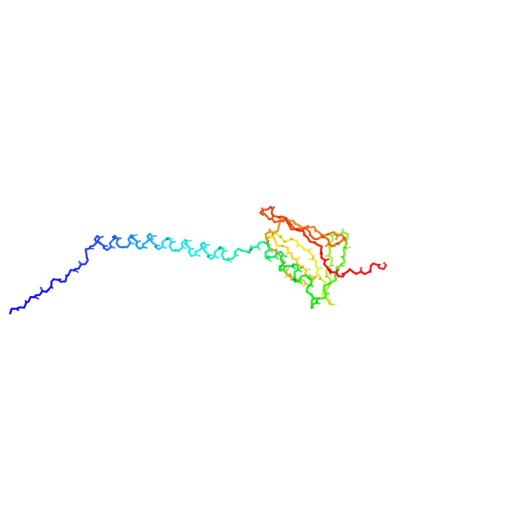 1.00 85.31 95 GLY A N 1
ATOM 781 C CA . GLY A 1 95 ? 3.415 7.171 10.871 1.00 85.31 95 GLY A CA 1
ATOM 782 C C . GLY A 1 95 ? 3.188 8.614 11.325 1.00 85.31 95 GLY A C 1
ATOM 783 O O . GLY A 1 95 ? 3.540 9.563 10.623 1.00 85.31 95 GLY A O 1
ATOM 784 N N . LEU A 1 96 ? 2.629 8.798 12.525 1.00 78.56 96 LEU A N 1
ATOM 785 C CA . LEU A 1 96 ? 2.433 10.139 13.100 1.00 78.56 96 LEU A CA 1
ATOM 786 C C . LEU A 1 96 ? 3.741 10.849 13.483 1.00 78.56 96 LEU A C 1
ATOM 788 O O . LEU A 1 96 ? 3.795 12.074 13.451 1.00 78.56 96 LEU A O 1
ATOM 792 N N . ALA A 1 97 ? 4.790 10.096 13.823 1.00 77.75 97 ALA A N 1
ATOM 793 C CA . ALA A 1 97 ? 6.099 10.624 14.221 1.00 77.75 97 ALA A CA 1
ATOM 794 C C . ALA A 1 97 ? 7.057 10.859 13.032 1.00 77.75 97 ALA A C 1
ATOM 796 O O . ALA A 1 97 ? 8.247 11.097 13.228 1.00 77.75 97 ALA A O 1
ATOM 797 N N . GLY A 1 98 ? 6.551 10.779 11.798 1.00 74.00 98 GLY A N 1
ATOM 798 C CA . GLY A 1 98 ? 7.369 10.724 10.590 1.00 74.00 98 GLY A CA 1
ATOM 799 C C . GLY A 1 98 ? 7.718 9.289 10.187 1.00 74.00 98 GLY A C 1
ATOM 800 O O . GLY A 1 98 ? 7.513 8.336 10.938 1.00 74.00 98 GLY A O 1
ATOM 801 N N . GLY A 1 99 ? 8.207 9.134 8.958 1.00 81.56 99 GLY A N 1
ATOM 802 C CA . GLY A 1 99 ? 8.426 7.827 8.339 1.00 81.56 99 GLY A CA 1
ATOM 803 C C . GLY A 1 99 ? 7.171 7.246 7.681 1.00 81.56 99 GLY A C 1
ATOM 804 O O . GLY A 1 99 ? 6.034 7.655 7.939 1.00 81.56 99 GLY A O 1
ATOM 805 N N . TYR A 1 100 ? 7.389 6.310 6.763 1.00 87.19 100 TYR A N 1
ATOM 806 C CA . TYR A 1 100 ? 6.317 5.626 6.055 1.00 87.19 100 TYR A CA 1
ATOM 807 C C . TYR A 1 100 ? 6.754 4.237 5.600 1.00 87.19 100 TYR A C 1
ATOM 809 O O . TYR A 1 100 ? 7.930 4.004 5.331 1.00 87.19 100 TYR A O 1
ATOM 817 N N . ILE A 1 101 ? 5.778 3.345 5.476 1.00 87.00 101 ILE A N 1
ATOM 818 C CA . ILE A 1 101 ? 5.926 2.040 4.834 1.00 87.00 101 ILE A CA 1
ATOM 819 C C . ILE A 1 101 ? 5.257 2.147 3.467 1.00 87.00 101 ILE A C 1
ATOM 821 O O . ILE A 1 101 ? 4.112 2.596 3.379 1.00 87.00 101 ILE A O 1
ATOM 825 N N . ILE A 1 102 ? 5.976 1.788 2.404 1.00 89.75 102 ILE A N 1
ATOM 826 C CA . ILE A 1 102 ? 5.400 1.697 1.060 1.00 89.75 102 ILE A CA 1
ATOM 827 C C . ILE A 1 102 ? 4.653 0.372 0.971 1.00 89.75 102 ILE A C 1
ATOM 829 O O . ILE A 1 102 ? 5.236 -0.681 1.201 1.00 89.75 102 ILE A O 1
ATOM 833 N N . LEU A 1 103 ? 3.367 0.456 0.657 1.00 90.81 103 LEU A N 1
ATOM 834 C CA . LEU A 1 103 ? 2.496 -0.695 0.475 1.00 90.81 103 LEU A CA 1
ATOM 835 C C . LEU A 1 103 ? 2.469 -1.141 -0.988 1.00 90.81 103 LEU A C 1
ATOM 837 O O . LEU A 1 103 ? 2.583 -2.325 -1.276 1.00 90.81 103 LEU A O 1
ATOM 841 N N . MET A 1 104 ? 2.315 -0.187 -1.906 1.00 92.88 104 MET A N 1
ATOM 842 C CA . MET A 1 104 ? 2.204 -0.443 -3.342 1.00 92.88 104 MET A CA 1
ATOM 843 C C . MET A 1 104 ? 2.635 0.799 -4.124 1.00 92.88 104 MET A C 1
ATOM 845 O O . MET A 1 104 ? 2.390 1.925 -3.675 1.00 92.88 104 MET A O 1
ATOM 849 N N . THR A 1 105 ? 3.257 0.611 -5.288 1.00 92.44 105 THR A N 1
ATOM 850 C CA . THR A 1 105 ? 3.709 1.705 -6.161 1.00 92.44 105 THR A CA 1
ATOM 851 C C . THR A 1 105 ? 2.779 1.883 -7.363 1.00 92.44 105 THR A C 1
ATOM 853 O O . THR A 1 105 ? 1.950 1.027 -7.671 1.00 92.44 105 THR A O 1
ATOM 856 N N . ASN A 1 106 ? 2.908 3.003 -8.081 1.00 92.69 106 ASN A N 1
ATOM 857 C CA . ASN A 1 106 ? 2.124 3.301 -9.289 1.00 92.69 106 ASN A CA 1
ATOM 858 C C . ASN A 1 106 ? 0.597 3.285 -9.067 1.00 92.69 106 ASN A C 1
ATOM 860 O O . ASN A 1 106 ? -0.167 2.859 -9.939 1.00 92.69 106 ASN A O 1
ATOM 864 N N . VAL A 1 107 ? 0.147 3.767 -7.910 1.00 94.38 107 VAL A N 1
ATOM 865 C CA . VAL A 1 107 ? -1.263 3.878 -7.532 1.00 94.38 107 VAL A CA 1
ATOM 866 C C . VAL A 1 107 ? -1.826 5.239 -7.952 1.00 94.38 107 VAL A C 1
ATOM 868 O O . VAL A 1 107 ? -1.329 6.297 -7.568 1.00 94.38 107 VAL A O 1
ATOM 871 N N . GLU A 1 108 ? -2.898 5.219 -8.739 1.00 94.88 108 GLU A N 1
ATOM 872 C CA . GLU A 1 108 ? -3.650 6.413 -9.134 1.00 94.88 108 GLU A CA 1
ATOM 873 C C . GLU A 1 108 ? -4.565 6.876 -7.996 1.00 94.88 108 GLU A C 1
ATOM 875 O O . GLU A 1 108 ? -4.588 8.052 -7.641 1.00 94.88 108 GLU A O 1
ATOM 880 N N . SER A 1 109 ? -5.311 5.941 -7.405 1.00 94.19 109 SER A N 1
ATOM 881 C CA . SER A 1 109 ? -6.265 6.226 -6.334 1.00 94.19 109 SER A CA 1
ATOM 882 C C . SER A 1 109 ? -6.536 4.986 -5.491 1.00 94.19 109 SER A C 1
ATOM 884 O O . SER A 1 109 ? -6.432 3.862 -5.987 1.00 94.19 109 SER A O 1
ATOM 886 N N . TYR A 1 110 ? -6.946 5.190 -4.241 1.00 93.31 110 TYR A N 1
ATOM 887 C CA . TYR A 1 110 ? -7.418 4.121 -3.367 1.00 93.31 110 TYR A CA 1
ATOM 888 C C . TYR A 1 110 ? -8.690 4.540 -2.629 1.00 93.31 110 TYR A C 1
ATOM 890 O O . TYR A 1 110 ? -8.937 5.726 -2.402 1.00 93.31 110 TYR A O 1
ATOM 898 N N . GLN A 1 111 ? -9.475 3.551 -2.219 1.00 91.94 111 GLN A N 1
ATOM 899 C CA . GLN A 1 111 ? -10.652 3.726 -1.384 1.00 91.94 111 GLN A CA 1
ATOM 900 C C . GLN A 1 111 ? -10.699 2.606 -0.350 1.00 91.94 111 GLN A C 1
ATOM 902 O O . GLN A 1 111 ? -10.577 1.437 -0.700 1.00 91.94 111 GLN A O 1
ATOM 907 N N . LEU A 1 112 ? -10.889 2.965 0.918 1.00 88.62 112 LEU A N 1
ATOM 908 C CA . LEU A 1 112 ? -11.111 2.018 2.006 1.00 88.62 112 LEU A CA 1
ATOM 909 C C . LEU A 1 112 ? -12.403 2.397 2.723 1.00 88.62 112 LEU A C 1
ATOM 911 O O . LEU A 1 112 ? -12.507 3.492 3.277 1.00 88.62 112 LEU A O 1
ATOM 915 N N . ASP A 1 113 ? -13.402 1.521 2.666 1.00 85.81 113 ASP A N 1
ATOM 916 C CA . ASP A 1 113 ? -14.713 1.787 3.254 1.00 85.81 113 ASP A CA 1
ATOM 917 C C . ASP A 1 113 ? -14.828 1.315 4.718 1.00 85.81 113 ASP A C 1
ATOM 919 O O . ASP A 1 113 ? -13.941 0.676 5.289 1.00 85.81 113 ASP A O 1
ATOM 923 N N . LYS A 1 114 ? -15.973 1.608 5.348 1.00 83.31 114 LYS A N 1
ATOM 924 C CA . LYS A 1 114 ? -16.264 1.173 6.725 1.00 83.31 114 LYS A CA 1
ATOM 925 C C . LYS A 1 114 ? -16.398 -0.346 6.861 1.00 83.31 114 LYS A C 1
ATOM 927 O O . LYS A 1 114 ? -16.309 -0.860 7.974 1.00 83.31 114 LYS A O 1
ATOM 932 N N . ALA A 1 115 ? -16.643 -1.076 5.776 1.00 85.31 115 ALA A N 1
ATOM 933 C CA . ALA A 1 115 ? -16.685 -2.535 5.747 1.00 85.31 115 ALA A CA 1
ATOM 934 C C . ALA A 1 115 ? -15.290 -3.164 5.554 1.00 85.31 115 ALA A C 1
ATOM 936 O O . ALA A 1 115 ? -15.183 -4.389 5.604 1.00 85.31 115 ALA A O 1
ATOM 937 N N . LEU A 1 116 ? -14.242 -2.332 5.476 1.00 87.44 116 LEU A N 1
ATOM 938 C CA . LEU A 1 116 ? -12.853 -2.695 5.198 1.00 87.44 116 LEU A CA 1
ATOM 939 C C . LEU A 1 116 ? -12.638 -3.248 3.786 1.00 87.44 116 LEU A C 1
ATOM 941 O O . LEU A 1 116 ? -11.706 -4.014 3.555 1.00 87.44 116 LEU A O 1
ATOM 945 N N . ASN A 1 117 ? -13.477 -2.852 2.831 1.00 91.69 117 ASN A N 1
ATOM 946 C CA . ASN A 1 117 ? -13.211 -3.110 1.425 1.00 91.69 117 ASN A CA 1
ATOM 947 C C . ASN A 1 117 ? -12.178 -2.096 0.934 1.00 91.69 117 ASN A C 1
ATOM 949 O O . ASN A 1 117 ? -12.460 -0.898 0.855 1.00 91.69 117 ASN A O 1
ATOM 953 N N . LEU A 1 118 ? -10.982 -2.590 0.622 1.00 92.25 118 LEU A N 1
ATOM 954 C CA . LEU A 1 118 ? -9.910 -1.838 -0.007 1.00 92.25 118 LEU A CA 1
ATOM 955 C C . LEU A 1 118 ? -10.024 -1.994 -1.524 1.00 92.25 118 LEU A C 1
ATOM 957 O O . LEU A 1 118 ? -9.982 -3.105 -2.049 1.00 92.25 118 LEU A O 1
ATOM 961 N N . SER A 1 119 ? -10.151 -0.871 -2.220 1.00 94.81 119 SER A N 1
ATOM 962 C CA . SER A 1 119 ? -10.076 -0.781 -3.677 1.00 94.81 119 SER A CA 1
ATOM 963 C C . SER A 1 119 ? -8.883 0.080 -4.070 1.00 94.81 119 SER A C 1
ATOM 965 O O . SER A 1 119 ? -8.706 1.167 -3.524 1.00 94.81 119 SER A O 1
ATOM 967 N N . VAL A 1 120 ? -8.077 -0.386 -5.020 1.00 95.50 120 VAL A N 1
ATOM 968 C CA . VAL A 1 120 ? -6.914 0.331 -5.555 1.00 95.50 120 VAL A CA 1
ATOM 969 C C . VAL A 1 120 ? -7.000 0.355 -7.073 1.00 95.50 120 VAL A C 1
ATOM 971 O O . VAL A 1 120 ? -7.258 -0.669 -7.700 1.00 95.50 120 VAL A O 1
ATOM 974 N N . LYS A 1 121 ? -6.761 1.528 -7.659 1.00 96.56 121 LYS A N 1
ATOM 975 C CA . LYS A 1 121 ? -6.628 1.721 -9.103 1.00 96.56 121 LYS A CA 1
ATOM 976 C C . LYS A 1 121 ? -5.195 2.131 -9.414 1.00 96.56 121 LYS A C 1
ATOM 978 O O . LYS A 1 121 ? -4.690 3.083 -8.817 1.00 96.56 121 LYS A O 1
ATOM 983 N N . THR A 1 122 ? -4.531 1.415 -10.313 1.00 94.81 122 THR A N 1
ATOM 984 C CA . THR A 1 122 ? -3.159 1.727 -10.733 1.00 94.81 122 THR A CA 1
ATOM 985 C C . THR A 1 122 ? -3.142 2.765 -11.849 1.00 94.81 122 THR A C 1
ATOM 987 O O . THR A 1 122 ? -4.111 2.913 -12.588 1.00 94.81 122 THR A O 1
ATOM 990 N N . LEU A 1 123 ? -1.999 3.426 -12.045 1.00 92.62 123 LEU A N 1
ATOM 991 C CA . LEU A 1 123 ? -1.772 4.362 -13.156 1.00 92.62 123 LEU A CA 1
ATOM 992 C C . LEU A 1 123 ? -1.954 3.726 -14.544 1.00 92.62 123 LEU A C 1
ATOM 994 O O . LEU A 1 123 ? -2.149 4.430 -15.530 1.00 92.62 123 LEU A O 1
ATOM 998 N N . LYS A 1 124 ? -1.879 2.393 -14.633 1.00 90.81 124 LYS A N 1
ATOM 999 C CA . LYS A 1 124 ? -2.107 1.626 -15.866 1.00 90.81 124 LYS A CA 1
ATOM 1000 C C . LYS A 1 124 ? -3.572 1.205 -16.044 1.00 90.81 124 LYS A C 1
ATOM 1002 O O . LYS A 1 124 ? -3.872 0.463 -16.973 1.00 90.81 124 LYS A O 1
ATOM 1007 N N . GLY A 1 125 ? -4.472 1.651 -15.165 1.00 92.12 125 GLY A N 1
ATOM 1008 C CA . GLY A 1 125 ? -5.904 1.363 -15.232 1.00 92.12 125 GLY A CA 1
ATOM 1009 C C . GLY A 1 125 ? -6.311 -0.010 -14.694 1.00 92.12 125 GLY A C 1
ATOM 1010 O O . GLY A 1 125 ? -7.440 -0.429 -14.927 1.00 92.12 125 GLY A O 1
ATOM 1011 N N . GLN A 1 126 ? -5.427 -0.718 -13.985 1.00 94.19 126 GLN A N 1
ATOM 1012 C CA . GLN A 1 126 ? -5.793 -1.975 -13.325 1.00 94.19 126 GLN A CA 1
ATOM 1013 C C . GLN A 1 126 ? -6.519 -1.673 -12.016 1.00 94.19 126 GLN A C 1
ATOM 1015 O O . GLN A 1 126 ? -6.093 -0.796 -11.262 1.00 94.19 126 GLN A O 1
ATOM 1020 N N . GLU A 1 127 ? -7.585 -2.418 -11.734 1.00 96.25 127 GLU A N 1
ATOM 1021 C CA . GLU A 1 127 ? -8.331 -2.314 -10.483 1.00 96.25 127 GLU A CA 1
ATOM 1022 C C . GLU A 1 127 ? -8.166 -3.575 -9.641 1.00 96.25 127 GLU A C 1
ATOM 1024 O O . GLU A 1 127 ? -8.408 -4.688 -10.106 1.00 96.25 127 GLU A O 1
ATOM 1029 N N . PHE A 1 128 ? -7.827 -3.377 -8.372 1.00 96.31 128 PHE A N 1
ATOM 1030 C CA . PHE A 1 128 ? -7.740 -4.423 -7.366 1.00 96.31 128 PHE A CA 1
ATOM 1031 C C . PHE A 1 128 ? -8.731 -4.146 -6.244 1.00 96.31 128 PHE A C 1
ATOM 1033 O O . PHE A 1 128 ? -8.883 -3.002 -5.813 1.00 96.31 128 PHE A O 1
ATOM 1040 N N . LYS A 1 129 ? -9.430 -5.187 -5.784 1.00 96.00 129 LYS A N 1
ATOM 1041 C CA . LYS A 1 129 ? -10.444 -5.092 -4.728 1.00 96.00 129 LYS A CA 1
ATOM 1042 C C . LYS A 1 129 ? -10.312 -6.285 -3.795 1.00 96.00 129 LYS A C 1
ATOM 1044 O O . LYS A 1 129 ? -10.253 -7.421 -4.257 1.00 96.00 129 LYS A O 1
ATOM 1049 N N . SER A 1 130 ? -10.264 -6.031 -2.494 1.00 94.75 130 SER A N 1
ATOM 1050 C CA . SER A 1 130 ? -10.301 -7.072 -1.466 1.00 94.75 130 SER A CA 1
ATOM 1051 C C . SER A 1 130 ? -10.936 -6.533 -0.194 1.00 94.75 130 SER A C 1
ATOM 1053 O O . SER A 1 130 ? -10.921 -5.330 0.066 1.00 94.75 130 SER A O 1
ATOM 1055 N N . ARG A 1 131 ? -11.486 -7.436 0.610 1.00 91.94 131 ARG A N 1
ATOM 1056 C CA . ARG A 1 131 ? -11.935 -7.133 1.962 1.00 91.94 131 ARG A CA 1
ATOM 1057 C C . ARG A 1 131 ? -10.823 -7.502 2.932 1.00 91.94 131 ARG A C 1
ATOM 1059 O O . ARG A 1 131 ? -10.477 -8.673 3.018 1.00 91.94 131 ARG A O 1
ATOM 1066 N N . LEU A 1 132 ? -10.324 -6.519 3.676 1.00 89.94 132 LEU A N 1
ATOM 1067 C CA . LEU A 1 132 ? -9.301 -6.753 4.690 1.00 89.94 132 LEU A CA 1
ATOM 1068 C C . LEU A 1 132 ? -9.891 -7.548 5.857 1.00 89.94 132 LEU A C 1
ATOM 1070 O O . LEU A 1 132 ? -10.952 -7.201 6.390 1.00 89.94 132 LEU A O 1
ATOM 1074 N N . LEU A 1 133 ? -9.171 -8.578 6.289 1.00 87.88 133 LEU A N 1
ATOM 1075 C CA . LEU A 1 133 ? -9.536 -9.457 7.402 1.00 87.88 133 LEU A CA 1
ATOM 1076 C C . LEU A 1 133 ? -9.026 -8.938 8.753 1.00 87.88 133 LEU A C 1
ATOM 1078 O O . LEU A 1 133 ? -8.693 -9.707 9.652 1.00 87.88 133 LEU A O 1
ATOM 1082 N N . LEU A 1 134 ? -8.983 -7.615 8.904 1.00 85.44 134 LEU A N 1
ATOM 1083 C CA . LEU A 1 134 ? -8.438 -6.967 10.088 1.00 85.44 134 LEU A CA 1
ATOM 1084 C C . LEU A 1 134 ? -9.499 -6.724 11.166 1.00 85.44 134 LEU A C 1
ATOM 1086 O O . LEU A 1 134 ? -10.642 -6.365 10.852 1.00 85.44 134 LEU A O 1
ATOM 1090 N N . PRO A 1 135 ? -9.137 -6.876 12.453 1.00 81.88 135 PRO A N 1
ATOM 1091 C CA . PRO A 1 135 ? -10.026 -6.537 13.547 1.00 81.88 135 PRO A CA 1
ATOM 1092 C C . PRO A 1 135 ? -10.357 -5.041 13.516 1.00 81.88 135 PRO A C 1
ATOM 1094 O O . PRO A 1 135 ? -9.502 -4.180 13.294 1.00 81.88 135 PRO A O 1
ATOM 1097 N N . LYS A 1 136 ? -11.632 -4.730 13.759 1.00 77.00 136 LYS A N 1
ATOM 1098 C CA . LYS A 1 136 ? -12.097 -3.358 13.967 1.00 77.00 136 LYS A CA 1
ATOM 1099 C C . LYS A 1 136 ? -12.018 -3.019 15.443 1.00 77.00 136 LYS A C 1
ATOM 1101 O O . LYS A 1 136 ? -12.396 -3.842 16.280 1.00 77.00 136 LYS A O 1
ATOM 1106 N N . VAL A 1 137 ? -11.628 -1.786 15.759 1.00 72.19 137 VAL A N 1
ATOM 1107 C CA . VAL A 1 137 ? -11.873 -1.248 17.102 1.00 72.19 137 VAL A CA 1
ATOM 1108 C C . VAL A 1 137 ? -13.386 -1.299 17.347 1.00 72.19 137 VAL A C 1
ATOM 1110 O O . VAL A 1 137 ? -14.165 -0.817 16.519 1.00 72.19 137 VAL A O 1
ATOM 1113 N N . LYS A 1 138 ? -13.826 -1.926 18.447 1.00 58.28 138 LYS A N 1
ATOM 1114 C CA . LYS A 1 138 ? -15.230 -1.847 18.873 1.00 58.28 138 LYS A CA 1
ATOM 1115 C C . LYS A 1 138 ? -15.542 -0.371 19.111 1.00 58.28 138 LYS A C 1
ATOM 1117 O O . LYS A 1 138 ? -14.987 0.224 20.025 1.00 58.28 138 LYS A O 1
ATOM 1122 N N . SER A 1 139 ? -16.414 0.197 18.284 1.00 52.75 139 SER A N 1
ATOM 1123 C CA . SER A 1 139 ? -17.072 1.469 18.575 1.00 52.75 139 SER A CA 1
ATOM 1124 C C . SER A 1 139 ? -17.820 1.299 19.898 1.00 52.75 139 SER A C 1
ATOM 1126 O O . SER A 1 139 ? -18.824 0.586 19.929 1.00 52.75 139 SER A O 1
ATOM 1128 N N . SER A 1 140 ? -17.286 1.866 20.979 1.00 39.19 140 SER A N 1
ATOM 1129 C CA . SER A 1 140 ? -18.034 2.098 22.219 1.00 39.19 140 SER A CA 1
ATOM 1130 C C . SER A 1 140 ? -19.025 3.239 22.042 1.00 39.19 140 SER A C 1
ATOM 1132 O O . SER A 1 140 ? -18.753 4.126 21.202 1.00 39.19 140 SER A O 1
#

pLDDT: mean 81.55, std 13.49, range [38.78, 96.56]

Secondary structure (DSSP, 8-state):
---PPP--PPPHHHHHHHHHHHHHHHHHHHHHHHHHHHHHTS--HHHHHHHHHHHHT-GGG-EEEEE-SS-EEEEETTEEEEEEE-TTS-EEEEETTS-EEEEESSEEEEEE-TT-EEEEEETTS-EEEEE--PPBP---